Protein AF-A0A060T954-F1 (afdb_monomer_lite)

Foldseek 3Di:
DPPLLVVQVCQEAPDDLDLPLKFKWFFADAPDPQKTWTAGDPVCVVSDPDRIFIEHEDPSCVPVDDDDHRFMFIWDADPDPPDSHGTYT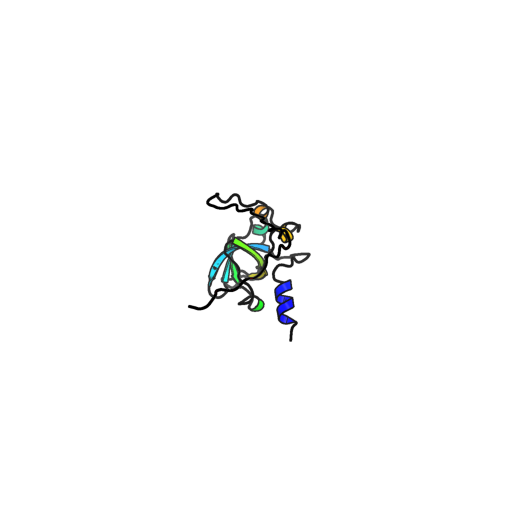RGGHPDPVVVVVHPRDDPVSVDDDPPDDDDDDDPDDDPDDDDDDDDDDDDDDDDDDD

Secondary structure (DSSP, 8-state):
--HHHHHHHHTBT---S--TT-EEEEEEEEEETTEEEEEPPGGGTTT-SSSEEEEEPPTTTTTT--PPTT-EEEEEEPSS--SS--EEEEEEES-HHHHHTSTTS-GGGGS---S---S---------------------------

Radius of gyration: 26.01 Å; chains: 1; bounding box: 87×40×59 Å

Sequence (146 aa):
MVRKAQRVLDEVGTPPDDLGDQIIGSIVKARGNSLYEVSVPESHQSKAPEPVLLVSMPPKFRNTVFVKRGGFVVVQLYDNIDSKVHGEISYIVTDKREWQRYPYWPAEYRKEDKIDLGLSDNEDESEEEYEDEGQEEEEEQPYRAN

pLDDT: mean 75.27, std 17.21, range [37.75, 93.81]

InterPro domains:
  IPR001253 Translation initiation factor 1A (eIF-1A) [SM00652] (15-106)
  IPR006196 RNA-binding domain, S1, IF1 type [PF01176] (22-92)
  IPR012340 Nucleic acid-binding, OB-fold [G3DSA:2.40.50.140] (13-93)
  IPR012340 Nucleic acid-binding, OB-fold [SSF50249] (21-140)
  IPR039294 Probable RNA-binding protein EIF1AD [PTHR21641] (21-140)

Organism: Blastobotrys adeninivorans (NCBI:txid409370)

Structure (mmCIF, N/CA/C/O backbone):
data_AF-A0A060T954-F1
#
_entry.id   AF-A0A060T954-F1
#
loop_
_atom_site.group_PDB
_atom_site.id
_atom_site.type_symbol
_atom_site.label_atom_id
_atom_site.label_alt_id
_atom_site.label_comp_id
_atom_site.label_asym_id
_atom_site.label_entity_id
_atom_site.label_seq_id
_atom_site.pdbx_PDB_ins_code
_atom_site.Cartn_x
_atom_site.Cartn_y
_atom_site.Cartn_z
_atom_site.occupancy
_atom_site.B_iso_or_equiv
_atom_site.auth_seq_id
_atom_site.auth_comp_id
_atom_site.auth_asym_id
_atom_site.auth_atom_id
_atom_site.pdbx_PDB_model_num
ATOM 1 N N . MET A 1 1 ? -8.436 -17.061 -22.075 1.00 52.47 1 MET A N 1
ATOM 2 C CA . MET A 1 1 ? -7.417 -16.043 -21.725 1.00 52.47 1 MET A CA 1
ATOM 3 C C . MET A 1 1 ? -7.867 -15.154 -20.546 1.00 52.47 1 MET A C 1
ATOM 5 O O . MET A 1 1 ? -7.491 -13.997 -20.484 1.00 52.47 1 MET A O 1
ATOM 9 N N . VAL A 1 2 ? -8.630 -15.690 -19.575 1.00 53.72 2 VAL A N 1
ATOM 10 C CA . VAL A 1 2 ? -9.381 -14.891 -18.570 1.00 53.72 2 VAL A CA 1
ATOM 11 C C . VAL A 1 2 ? -8.720 -14.864 -17.176 1.00 53.72 2 VAL A C 1
ATOM 13 O O . VAL A 1 2 ? -9.181 -14.194 -16.266 1.00 53.72 2 VAL A O 1
ATOM 16 N N . ARG A 1 3 ? -7.600 -15.576 -16.985 1.00 57.59 3 ARG A N 1
ATOM 17 C CA . ARG A 1 3 ? -7.004 -15.805 -15.652 1.00 57.59 3 ARG A CA 1
ATOM 18 C C . ARG A 1 3 ? -6.178 -14.642 -15.091 1.00 57.59 3 ARG A C 1
ATOM 20 O O . ARG A 1 3 ? -5.866 -14.654 -13.908 1.00 57.59 3 ARG A O 1
ATOM 27 N N . LYS A 1 4 ? -5.783 -13.667 -15.919 1.00 55.19 4 LYS A N 1
ATOM 28 C CA . LYS A 1 4 ? -4.937 -12.549 -15.464 1.00 55.19 4 LYS A CA 1
ATOM 29 C C . LYS A 1 4 ? -5.734 -11.456 -14.751 1.00 55.19 4 LYS A C 1
ATOM 31 O O . LYS A 1 4 ? -5.248 -10.947 -13.755 1.00 55.19 4 LYS A O 1
ATOM 36 N N . ALA A 1 5 ? -6.939 -11.137 -15.226 1.00 59.88 5 ALA A N 1
ATOM 37 C CA . ALA A 1 5 ? -7.772 -10.100 -14.615 1.00 59.88 5 ALA A CA 1
ATOM 38 C C . ALA A 1 5 ? -8.284 -10.517 -13.226 1.00 59.88 5 ALA A C 1
ATOM 40 O O . ALA A 1 5 ? -8.214 -9.720 -12.300 1.00 59.88 5 ALA A O 1
ATOM 41 N N . GLN A 1 6 ? -8.700 -11.781 -13.064 1.00 61.00 6 GLN A N 1
ATOM 42 C CA . GLN A 1 6 ? -9.200 -12.301 -11.784 1.00 61.00 6 GLN A CA 1
ATOM 43 C C . GLN A 1 6 ? -8.169 -12.154 -10.656 1.00 61.00 6 GLN A C 1
ATOM 45 O O . GLN A 1 6 ? -8.489 -11.617 -9.609 1.00 61.00 6 GLN A O 1
ATOM 50 N N . ARG A 1 7 ? -6.903 -12.521 -10.908 1.00 61.66 7 ARG A N 1
ATOM 51 C CA . ARG A 1 7 ? -5.834 -12.397 -9.904 1.00 61.66 7 ARG A CA 1
ATOM 52 C C . ARG A 1 7 ? -5.573 -10.960 -9.469 1.00 61.66 7 ARG A C 1
ATOM 54 O O . ARG A 1 7 ? -5.222 -10.736 -8.322 1.00 61.66 7 ARG A O 1
ATOM 61 N N . VAL A 1 8 ? -5.716 -9.998 -10.382 1.00 64.81 8 VAL A N 1
ATOM 62 C CA . VAL A 1 8 ? -5.540 -8.587 -10.024 1.00 64.81 8 VAL A CA 1
ATOM 63 C C . VAL A 1 8 ? -6.692 -8.120 -9.140 1.00 64.81 8 VAL A C 1
ATOM 65 O O . VAL A 1 8 ? -6.447 -7.347 -8.231 1.00 64.81 8 VAL A O 1
ATOM 68 N N . LEU A 1 9 ? -7.918 -8.607 -9.357 1.00 62.59 9 LEU A N 1
ATOM 69 C CA . LEU A 1 9 ? -9.055 -8.313 -8.479 1.00 62.59 9 LEU A CA 1
ATOM 70 C C . LEU A 1 9 ? -8.876 -8.929 -7.087 1.00 62.59 9 LEU A C 1
ATOM 72 O O . LEU A 1 9 ? -9.170 -8.269 -6.102 1.00 62.59 9 LEU A O 1
ATOM 76 N N . ASP A 1 10 ? -8.333 -10.142 -6.987 1.00 62.50 10 ASP A N 1
ATOM 77 C CA . ASP A 1 10 ? -8.066 -10.760 -5.681 1.00 62.50 10 ASP A CA 1
ATOM 78 C C . ASP A 1 10 ? -7.036 -9.936 -4.879 1.00 62.50 10 ASP A C 1
ATOM 80 O O . ASP A 1 10 ? -7.189 -9.721 -3.683 1.00 62.50 10 ASP A O 1
ATOM 84 N N . GLU A 1 11 ? -6.024 -9.381 -5.550 1.00 67.19 11 GLU A N 1
ATOM 85 C CA . GLU A 1 11 ? -5.018 -8.505 -4.930 1.00 67.19 11 GLU A CA 1
ATOM 86 C C . GLU A 1 11 ? -5.511 -7.052 -4.710 1.00 67.19 11 GLU A C 1
ATOM 88 O O . GLU A 1 11 ? -4.837 -6.231 -4.077 1.00 67.19 11 GLU A O 1
ATOM 93 N N . VAL A 1 12 ? -6.693 -6.717 -5.235 1.00 70.75 12 VAL A N 1
ATOM 94 C CA . VAL A 1 12 ? -7.332 -5.399 -5.152 1.00 70.75 12 VAL A CA 1
ATOM 95 C C . VAL A 1 12 ? -8.622 -5.548 -4.358 1.00 70.75 12 VAL A C 1
ATOM 97 O O . VAL A 1 12 ? -9.695 -5.795 -4.897 1.00 70.75 12 VAL A O 1
ATOM 100 N N . GLY A 1 13 ? -8.522 -5.349 -3.051 1.00 69.88 13 GLY A N 1
ATOM 101 C CA . GLY A 1 13 ? -9.688 -5.266 -2.182 1.00 69.88 13 GLY A CA 1
ATOM 102 C C . GLY A 1 13 ? -9.988 -6.499 -1.356 1.00 69.88 13 GLY A C 1
ATOM 103 O O . GLY A 1 13 ? -10.625 -6.330 -0.321 1.00 69.88 13 GLY A O 1
ATOM 104 N N . THR A 1 14 ? -9.483 -7.682 -1.717 1.00 78.44 14 THR A N 1
ATOM 105 C CA . THR A 1 14 ? -9.640 -8.866 -0.860 1.00 78.44 14 THR A CA 1
ATOM 106 C C . THR A 1 14 ? -8.520 -8.888 0.184 1.00 78.44 14 THR A C 1
ATOM 108 O O . THR A 1 14 ? -7.351 -9.035 -0.185 1.00 78.44 14 THR A O 1
ATOM 111 N N . PRO A 1 15 ? -8.829 -8.693 1.478 1.00 79.62 15 PRO A N 1
ATOM 112 C CA . PRO A 1 15 ? -7.834 -8.807 2.536 1.00 79.62 15 PRO A CA 1
ATOM 113 C C . PRO A 1 15 ? -7.305 -10.248 2.632 1.00 79.62 15 PRO A C 1
ATOM 115 O O . PRO A 1 15 ? -8.109 -11.180 2.693 1.00 79.62 15 PRO A O 1
ATOM 118 N N . PRO A 1 16 ? -5.978 -10.460 2.648 1.00 82.38 16 PRO A N 1
ATOM 119 C CA . PRO A 1 16 ? -5.410 -11.774 2.933 1.00 82.38 16 PRO A CA 1
ATOM 120 C C . PRO A 1 16 ? -5.585 -12.127 4.418 1.00 82.38 16 PRO A C 1
ATOM 122 O O . PRO A 1 16 ? -5.633 -11.243 5.268 1.00 82.38 16 PRO A O 1
ATOM 125 N N . ASP A 1 17 ? -5.626 -13.418 4.754 1.00 79.81 17 ASP A N 1
ATOM 126 C CA . ASP A 1 17 ? -5.763 -13.863 6.151 1.00 79.81 17 ASP A CA 1
ATOM 127 C C . ASP A 1 17 ? -4.600 -13.405 7.050 1.00 79.81 17 ASP A C 1
ATOM 129 O O . ASP A 1 17 ? -4.802 -13.126 8.233 1.00 79.81 17 ASP A O 1
ATOM 133 N N . ASP A 1 18 ? -3.390 -13.296 6.489 1.00 81.94 18 ASP A N 1
ATOM 134 C CA . ASP A 1 18 ? -2.189 -12.844 7.191 1.00 81.94 18 ASP A CA 1
ATOM 135 C C . ASP A 1 18 ? -1.319 -11.938 6.304 1.00 81.94 18 ASP A C 1
ATOM 137 O O . ASP A 1 18 ? -1.206 -12.141 5.091 1.00 81.94 18 ASP A O 1
ATOM 141 N N . LEU A 1 19 ? -0.704 -10.921 6.916 1.00 82.00 19 LEU A N 1
ATOM 142 C CA . LEU A 1 19 ? 0.158 -9.955 6.227 1.00 82.00 19 LEU A CA 1
ATOM 143 C C . LEU A 1 19 ? 1.653 -10.312 6.303 1.00 82.00 19 LEU A C 1
ATOM 145 O O . LEU A 1 19 ? 2.431 -9.778 5.509 1.00 82.00 19 LEU A O 1
ATOM 149 N N . GLY A 1 20 ? 2.071 -11.182 7.224 1.00 85.31 20 GLY A N 1
ATOM 150 C CA . GLY A 1 20 ? 3.476 -11.486 7.491 1.00 85.31 20 GLY A CA 1
ATOM 151 C C . GLY A 1 20 ? 4.315 -10.235 7.790 1.00 85.31 20 GLY A C 1
ATOM 152 O O . GLY A 1 20 ? 4.026 -9.455 8.706 1.00 85.31 20 GLY A O 1
ATOM 153 N N . ASP A 1 21 ? 5.359 -10.026 6.987 1.00 85.19 21 ASP A N 1
ATOM 154 C CA . ASP A 1 21 ? 6.298 -8.901 7.116 1.00 85.19 21 ASP A CA 1
ATOM 155 C C . ASP A 1 21 ? 5.845 -7.622 6.398 1.00 85.19 21 ASP A C 1
ATOM 157 O O . ASP A 1 21 ? 6.508 -6.586 6.477 1.00 85.19 21 ASP A O 1
ATOM 161 N N . GLN A 1 22 ? 4.693 -7.661 5.731 1.00 91.12 22 GLN A N 1
ATOM 162 C CA . GLN A 1 22 ? 4.127 -6.498 5.060 1.00 91.12 22 GLN A CA 1
ATOM 163 C C . GLN A 1 22 ? 3.574 -5.487 6.070 1.00 91.12 22 GLN A C 1
ATOM 165 O O . GLN A 1 22 ? 3.259 -5.805 7.222 1.00 91.12 22 GLN A O 1
ATOM 170 N N . ILE A 1 23 ? 3.420 -4.248 5.610 1.00 91.62 23 ILE A N 1
ATOM 171 C CA . ILE A 1 23 ? 2.869 -3.149 6.402 1.00 91.62 23 ILE A CA 1
ATOM 172 C C . ILE A 1 23 ? 1.706 -2.479 5.679 1.00 91.62 23 ILE A C 1
ATOM 174 O O . ILE A 1 23 ? 1.679 -2.395 4.452 1.00 91.62 23 ILE A O 1
ATOM 178 N N . ILE A 1 24 ? 0.754 -1.961 6.451 1.00 91.81 24 ILE A N 1
ATOM 179 C CA . ILE A 1 24 ? -0.332 -1.127 5.928 1.00 91.81 24 ILE A CA 1
ATOM 180 C C . ILE A 1 24 ? 0.087 0.329 6.055 1.00 91.81 24 ILE A C 1
ATOM 182 O O . ILE A 1 24 ? 0.469 0.764 7.141 1.00 91.81 24 ILE A O 1
ATOM 186 N N . GLY A 1 25 ? -0.034 1.082 4.967 1.00 92.50 25 GLY A N 1
ATOM 187 C CA . GLY A 1 25 ? 0.218 2.515 4.950 1.00 92.50 25 GLY A CA 1
ATOM 188 C C . GLY A 1 25 ? -0.832 3.287 4.159 1.00 92.50 25 GLY A C 1
ATOM 189 O O . GLY A 1 25 ? -1.649 2.716 3.434 1.00 92.50 25 GLY A O 1
ATOM 190 N N . SER A 1 26 ? -0.806 4.609 4.305 1.00 92.62 26 SER A N 1
ATOM 191 C CA . SER A 1 26 ? -1.715 5.533 3.619 1.00 92.62 26 SER A CA 1
ATOM 192 C C . SER A 1 26 ? -0.989 6.338 2.545 1.00 92.62 26 SER A C 1
ATOM 194 O O . SER A 1 26 ? 0.131 6.801 2.745 1.00 92.62 26 SER A O 1
ATOM 196 N N . ILE A 1 27 ? -1.605 6.530 1.382 1.00 92.50 27 ILE A N 1
ATOM 197 C CA . ILE A 1 27 ? -0.984 7.269 0.281 1.00 92.50 27 ILE A CA 1
ATOM 198 C C . ILE A 1 27 ? -1.053 8.766 0.550 1.00 92.50 27 ILE A C 1
ATOM 200 O O . ILE A 1 27 ? -2.123 9.374 0.563 1.00 92.50 27 ILE A O 1
ATOM 204 N N . VAL A 1 28 ? 0.116 9.387 0.661 1.00 92.81 28 VAL A N 1
ATOM 205 C CA . VAL A 1 28 ? 0.265 10.833 0.841 1.00 92.81 28 VAL A CA 1
ATOM 206 C C . VAL A 1 28 ? 0.184 11.547 -0.504 1.00 92.81 28 VAL A C 1
ATOM 208 O O . VAL A 1 28 ? -0.528 12.551 -0.648 1.00 92.81 28 VAL A O 1
ATOM 211 N N . LYS A 1 29 ? 0.935 11.045 -1.495 1.00 91.62 29 LYS A N 1
ATOM 212 C CA . LYS A 1 29 ? 1.078 11.670 -2.815 1.00 91.62 29 LYS A CA 1
ATOM 213 C C . LYS A 1 29 ? 1.657 10.699 -3.849 1.00 91.62 29 LYS A C 1
ATOM 215 O O . LYS A 1 29 ? 2.479 9.851 -3.526 1.00 91.62 29 LYS A O 1
ATOM 220 N N . ALA A 1 30 ? 1.292 10.868 -5.119 1.00 91.00 30 ALA A N 1
ATOM 221 C CA . ALA A 1 30 ? 1.980 10.225 -6.239 1.00 91.00 30 ALA A CA 1
ATOM 222 C C . ALA A 1 30 ? 3.184 11.073 -6.700 1.00 91.00 30 ALA A C 1
ATOM 224 O O . ALA A 1 30 ? 3.050 12.277 -6.935 1.00 91.00 30 ALA A O 1
ATOM 225 N N . ARG A 1 31 ? 4.361 10.455 -6.856 1.00 89.31 31 ARG A N 1
ATOM 226 C CA . ARG A 1 31 ? 5.602 11.112 -7.321 1.00 89.31 31 ARG A CA 1
ATOM 227 C C . ARG A 1 31 ? 5.828 11.005 -8.833 1.00 89.31 31 ARG A C 1
ATOM 229 O O . ARG A 1 31 ? 6.756 11.622 -9.347 1.00 89.31 31 ARG A O 1
ATOM 236 N N . GLY A 1 32 ? 4.968 10.274 -9.542 1.00 85.06 32 GLY A N 1
ATOM 237 C CA . GLY A 1 32 ? 5.124 9.977 -10.968 1.00 85.06 32 GLY A CA 1
ATOM 238 C C . GLY A 1 32 ? 5.937 8.702 -11.205 1.00 85.06 32 GLY A C 1
ATOM 239 O O . GLY A 1 32 ? 6.469 8.115 -10.268 1.00 85.06 32 GLY A O 1
ATOM 240 N N . ASN A 1 33 ? 5.985 8.226 -12.453 1.00 87.06 33 ASN A N 1
ATOM 241 C CA . ASN A 1 33 ? 6.644 6.964 -12.827 1.00 87.06 33 ASN A CA 1
ATOM 242 C C . ASN A 1 33 ? 6.194 5.741 -11.991 1.00 87.06 33 ASN A C 1
ATOM 244 O O . ASN A 1 33 ? 6.994 4.879 -11.637 1.00 87.06 33 ASN A O 1
ATOM 248 N N . SER A 1 34 ? 4.900 5.663 -11.655 1.00 87.88 34 SER A N 1
ATOM 249 C CA . SER A 1 34 ? 4.341 4.606 -10.790 1.00 87.88 34 SER A CA 1
ATOM 250 C C . SER A 1 34 ? 4.971 4.544 -9.386 1.00 87.88 34 SER A C 1
ATOM 252 O O . SER A 1 34 ? 4.996 3.478 -8.774 1.00 87.88 34 SER A O 1
ATOM 254 N N . LEU A 1 35 ? 5.501 5.666 -8.886 1.00 91.38 35 LEU A N 1
ATOM 255 C CA . LEU A 1 35 ? 6.010 5.808 -7.523 1.00 91.38 35 LEU A CA 1
ATOM 256 C C . LEU A 1 35 ? 5.022 6.584 -6.654 1.00 91.38 35 LEU A C 1
ATOM 258 O O . LEU A 1 35 ? 4.471 7.611 -7.071 1.00 91.38 35 LEU A O 1
ATOM 262 N N . TYR A 1 36 ? 4.852 6.112 -5.426 1.00 92.69 36 TYR A N 1
ATOM 263 C CA . TYR A 1 36 ? 3.922 6.662 -4.450 1.00 92.69 36 TYR A CA 1
ATOM 264 C C . TYR A 1 36 ? 4.630 6.887 -3.121 1.00 92.69 36 TYR A C 1
ATOM 266 O O . TYR A 1 36 ? 5.460 6.085 -2.706 1.00 92.69 36 TYR A O 1
ATOM 274 N N . GLU A 1 37 ? 4.300 7.991 -2.466 1.00 93.81 37 GLU A N 1
ATOM 275 C CA . GLU A 1 37 ? 4.672 8.244 -1.081 1.00 93.81 37 GLU A CA 1
ATOM 276 C C . GLU A 1 37 ? 3.590 7.690 -0.175 1.00 93.81 37 GLU A C 1
ATOM 278 O O . GLU A 1 37 ? 2.421 8.074 -0.284 1.00 93.81 37 GLU A O 1
ATOM 283 N N . VAL A 1 38 ? 3.998 6.795 0.713 1.00 93.81 38 VAL A N 1
ATOM 284 C CA . VAL A 1 38 ? 3.127 6.110 1.654 1.00 93.81 38 VAL A CA 1
ATOM 285 C C . VAL A 1 38 ? 3.570 6.461 3.064 1.00 93.81 38 VAL A C 1
ATOM 287 O O . VAL A 1 38 ? 4.724 6.255 3.422 1.00 93.81 38 VAL A O 1
ATOM 290 N N . SER A 1 39 ? 2.660 7.008 3.861 1.00 92.62 39 SER A N 1
ATOM 291 C CA . SER A 1 39 ? 2.877 7.237 5.282 1.00 92.62 39 SER A CA 1
ATOM 292 C C . SER A 1 39 ? 2.629 5.945 6.045 1.00 92.62 39 SER A C 1
ATOM 294 O O . SER A 1 39 ? 1.598 5.290 5.862 1.00 92.62 39 SER A O 1
ATOM 296 N N . VAL A 1 40 ? 3.595 5.598 6.885 1.00 92.31 40 VAL A N 1
ATOM 297 C CA . VAL A 1 40 ? 3.569 4.439 7.771 1.00 92.31 40 VAL A CA 1
ATOM 298 C C . VAL A 1 40 ? 2.951 4.868 9.106 1.00 92.31 40 VAL A C 1
ATOM 300 O O . VAL A 1 40 ? 3.304 5.936 9.607 1.00 92.31 40 VAL A O 1
ATOM 303 N N . PRO A 1 41 ? 2.026 4.081 9.680 1.00 89.56 41 PRO A N 1
ATOM 304 C CA . PRO A 1 41 ? 1.482 4.353 11.008 1.00 89.56 41 PRO A CA 1
ATOM 305 C C . PRO A 1 41 ? 2.541 4.080 12.087 1.00 89.56 41 PRO A C 1
ATOM 307 O O . PRO A 1 41 ? 3.392 3.206 11.900 1.00 89.56 41 PRO A O 1
ATOM 310 N N . GLU A 1 42 ? 2.459 4.747 13.240 1.00 85.25 42 GLU A N 1
ATOM 311 C CA . GLU A 1 42 ? 3.370 4.530 14.381 1.00 85.25 42 GLU A CA 1
ATOM 312 C C . GLU A 1 42 ? 3.444 3.047 14.774 1.00 85.25 42 GLU A C 1
ATOM 314 O O . GLU A 1 42 ? 4.518 2.513 15.050 1.00 85.25 42 GLU A O 1
ATOM 319 N N . SER A 1 43 ? 2.310 2.346 14.696 1.00 80.81 43 SER A N 1
ATOM 320 C CA . SER A 1 43 ? 2.190 0.907 14.968 1.00 80.81 43 SER A CA 1
ATOM 321 C C . SER A 1 43 ? 3.133 0.038 14.117 1.00 80.81 43 SER A C 1
ATOM 323 O O . SER A 1 43 ? 3.568 -1.022 14.562 1.00 80.81 43 SER A O 1
ATOM 325 N N . HIS A 1 44 ? 3.454 0.476 12.896 1.00 82.00 44 HIS A N 1
ATOM 326 C CA . HIS A 1 44 ? 4.348 -0.219 11.964 1.00 82.00 44 HIS A CA 1
ATOM 327 C C . HIS A 1 44 ? 5.699 0.482 11.795 1.00 82.00 44 HIS A C 1
ATOM 329 O O . HIS A 1 44 ? 6.532 0.040 11.003 1.00 82.00 44 HIS A O 1
ATOM 335 N N . GLN A 1 45 ? 5.952 1.549 12.550 1.00 79.88 45 GLN A N 1
ATOM 336 C CA . GLN A 1 45 ? 7.153 2.357 12.397 1.00 79.88 45 GLN A CA 1
ATOM 337 C C . GLN A 1 45 ? 8.426 1.627 12.832 1.00 79.88 45 GLN A C 1
ATOM 339 O O . GLN A 1 45 ? 9.501 1.935 12.340 1.00 79.88 45 GLN A O 1
ATOM 344 N N . SER A 1 46 ? 8.314 0.596 13.672 1.00 81.06 46 SER A N 1
ATOM 345 C CA . SER A 1 46 ? 9.431 -0.300 13.995 1.00 81.06 46 SER A CA 1
ATOM 346 C C . SER A 1 46 ? 9.918 -1.132 12.802 1.00 81.06 46 SER A C 1
ATOM 348 O O . SER A 1 46 ? 11.068 -1.565 12.802 1.00 81.06 46 SER A O 1
ATOM 350 N N . LYS A 1 47 ? 9.064 -1.359 11.794 1.00 80.62 47 LYS A N 1
ATOM 351 C CA . LYS A 1 47 ? 9.395 -2.109 10.571 1.00 80.62 47 LYS A CA 1
ATOM 352 C C . LYS A 1 47 ? 9.875 -1.205 9.432 1.00 80.62 47 LYS A C 1
ATOM 354 O O . LYS A 1 47 ? 10.461 -1.699 8.476 1.00 80.62 47 LYS A O 1
ATOM 359 N N . ALA A 1 48 ? 9.609 0.099 9.508 1.00 82.94 48 ALA A N 1
ATOM 360 C CA . ALA A 1 48 ? 9.919 1.055 8.454 1.00 82.94 48 ALA A CA 1
ATOM 361 C C . ALA A 1 48 ? 11.139 1.922 8.807 1.00 82.94 48 ALA A C 1
ATOM 363 O O . ALA A 1 48 ? 11.274 2.356 9.948 1.00 82.94 48 ALA A O 1
ATOM 364 N N . PRO A 1 49 ? 12.004 2.245 7.831 1.00 83.56 49 PRO A N 1
ATOM 365 C CA . PRO A 1 49 ? 13.152 3.123 8.067 1.00 83.56 49 PRO A CA 1
ATOM 366 C C . PRO A 1 49 ? 12.747 4.592 8.273 1.00 83.56 49 PRO A C 1
ATOM 368 O O . PRO A 1 49 ? 13.432 5.329 8.977 1.00 83.56 49 PRO A O 1
ATOM 371 N N . GLU A 1 50 ? 11.637 5.023 7.667 1.00 85.50 50 GLU A N 1
ATOM 372 C CA . GLU A 1 50 ? 11.156 6.406 7.671 1.00 85.50 50 GLU A CA 1
ATOM 373 C C . GLU A 1 50 ? 9.626 6.452 7.858 1.00 8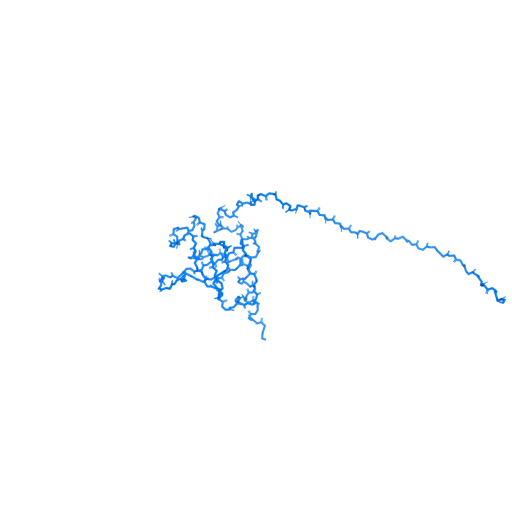5.50 50 GLU A C 1
ATOM 375 O O . GLU A 1 50 ? 8.930 5.503 7.485 1.00 85.50 50 GLU A O 1
ATOM 380 N N . PRO A 1 51 ? 9.066 7.557 8.393 1.00 87.75 51 PRO A N 1
ATOM 381 C CA . PRO A 1 51 ? 7.614 7.727 8.537 1.00 87.75 51 PRO A CA 1
ATOM 382 C C . PRO A 1 51 ? 6.878 7.816 7.194 1.00 87.75 51 PRO A C 1
ATOM 384 O O . PRO A 1 51 ? 5.680 7.542 7.120 1.00 87.75 51 PRO A O 1
ATOM 387 N N . VAL A 1 52 ? 7.572 8.233 6.133 1.00 91.75 52 VAL A N 1
ATOM 388 C CA . VAL A 1 52 ? 7.045 8.295 4.769 1.00 91.75 52 VAL A CA 1
ATOM 389 C C . VAL A 1 52 ? 8.006 7.553 3.864 1.00 91.75 52 VAL A C 1
ATOM 391 O O . VAL A 1 52 ? 9.173 7.910 3.773 1.00 91.75 52 VAL A O 1
ATOM 394 N N . LEU A 1 53 ? 7.501 6.543 3.169 1.00 92.69 53 LEU A N 1
ATOM 395 C CA . LEU A 1 53 ? 8.279 5.685 2.295 1.00 92.69 53 LEU A CA 1
ATOM 396 C C . LEU A 1 53 ? 7.910 5.929 0.842 1.00 92.69 53 LEU A C 1
ATOM 398 O O . LEU A 1 53 ? 6.737 6.045 0.484 1.00 92.69 53 LEU A O 1
ATOM 402 N N . LEU A 1 54 ? 8.924 5.947 -0.015 1.00 93.38 54 LEU A N 1
ATOM 403 C CA . LEU A 1 54 ? 8.728 5.902 -1.458 1.00 93.38 54 LEU A CA 1
ATOM 404 C C . LEU A 1 54 ? 8.617 4.447 -1.917 1.00 93.38 54 LEU A C 1
ATOM 406 O O . LEU A 1 54 ? 9.575 3.688 -1.784 1.00 93.38 54 LEU A O 1
ATOM 410 N N . VAL A 1 55 ? 7.476 4.074 -2.486 1.00 93.81 55 VAL A N 1
ATOM 411 C CA . VAL A 1 55 ? 7.189 2.702 -2.927 1.00 93.81 55 VAL A CA 1
ATOM 412 C C . VAL A 1 55 ? 6.853 2.669 -4.410 1.00 93.81 55 VAL A C 1
ATOM 414 O O . VAL A 1 55 ? 6.309 3.631 -4.962 1.00 93.81 55 VAL A O 1
ATOM 417 N N . SER A 1 56 ? 7.181 1.562 -5.073 1.00 93.06 56 SER A N 1
ATOM 418 C CA . SER A 1 56 ? 6.807 1.342 -6.470 1.00 93.06 56 SER A CA 1
ATOM 419 C C . SER A 1 56 ? 5.507 0.561 -6.583 1.00 93.06 56 SER A C 1
ATOM 421 O O . SER A 1 56 ? 5.247 -0.366 -5.823 1.00 93.06 56 SER A O 1
ATOM 423 N N . MET A 1 57 ? 4.693 0.918 -7.568 1.00 90.62 57 MET A N 1
ATOM 424 C CA . MET A 1 57 ? 3.503 0.167 -7.936 1.00 90.62 57 MET A CA 1
ATOM 425 C C . MET A 1 57 ? 3.863 -0.894 -8.990 1.00 90.62 57 MET A C 1
ATOM 427 O O . MET A 1 57 ? 4.339 -0.538 -10.086 1.00 90.62 57 MET A O 1
ATOM 431 N N . PRO A 1 58 ? 3.626 -2.187 -8.703 1.00 88.50 58 PRO A N 1
ATOM 432 C CA . PRO A 1 58 ? 3.864 -3.263 -9.652 1.00 88.50 58 PRO A CA 1
ATOM 433 C C . PRO A 1 58 ? 3.121 -3.082 -10.982 1.00 88.50 58 PRO A C 1
ATOM 435 O O . PRO A 1 58 ? 1.992 -2.583 -10.999 1.00 88.50 58 PRO A O 1
ATOM 438 N N . PRO A 1 59 ? 3.695 -3.542 -12.111 1.00 84.75 59 PRO A N 1
ATOM 439 C CA . PRO A 1 59 ? 3.085 -3.405 -13.435 1.00 84.75 59 PRO A CA 1
ATOM 440 C C . PRO A 1 59 ? 1.669 -3.972 -13.560 1.00 84.75 59 PRO A C 1
ATOM 442 O O . PRO A 1 59 ? 0.884 -3.443 -14.336 1.00 84.75 59 PRO A O 1
ATOM 445 N N . LYS A 1 60 ? 1.328 -5.007 -12.782 1.00 81.75 60 LYS A N 1
ATOM 446 C CA . LYS A 1 60 ? -0.004 -5.639 -12.761 1.00 81.75 60 LYS A CA 1
ATOM 447 C C . LYS A 1 60 ? -1.131 -4.685 -12.341 1.00 81.75 60 LYS A C 1
ATOM 449 O O . LYS A 1 60 ? -2.260 -4.821 -12.809 1.00 81.75 60 LYS A O 1
ATOM 454 N N . PHE A 1 61 ? -0.808 -3.694 -11.513 1.00 82.94 61 PHE A N 1
ATOM 455 C CA . PHE A 1 61 ? -1.757 -2.680 -11.065 1.00 82.94 61 PHE A CA 1
ATOM 456 C C . PHE A 1 61 ? -1.757 -1.437 -11.961 1.00 82.94 61 PHE A C 1
ATOM 458 O O . PHE A 1 61 ? -2.732 -0.683 -11.975 1.00 82.94 61 PHE A O 1
ATOM 465 N N . ARG A 1 62 ? -0.691 -1.215 -12.742 1.00 81.94 62 ARG A N 1
ATOM 466 C CA . ARG A 1 62 ? -0.602 -0.065 -13.651 1.00 81.94 62 ARG A CA 1
ATOM 467 C C . ARG A 1 62 ? -1.727 -0.170 -14.684 1.00 81.94 62 ARG A C 1
ATOM 469 O O . ARG A 1 62 ? -1.824 -1.167 -15.388 1.00 81.94 62 ARG A O 1
ATOM 476 N N . ASN A 1 63 ? -2.562 0.865 -14.769 1.00 77.44 63 ASN A N 1
ATOM 477 C CA . ASN A 1 63 ? -3.745 0.969 -15.642 1.00 77.44 63 ASN A CA 1
ATOM 478 C C . ASN A 1 63 ? -4.966 0.117 -15.251 1.00 77.44 63 ASN A C 1
ATOM 480 O O . ASN A 1 63 ? -6.006 0.263 -15.886 1.00 77.44 63 ASN A O 1
ATOM 484 N N . THR A 1 64 ? -4.875 -0.733 -14.224 1.00 74.25 64 THR A N 1
ATOM 485 C CA . THR A 1 64 ? -6.011 -1.562 -13.773 1.00 74.25 64 THR A CA 1
ATOM 486 C C . THR 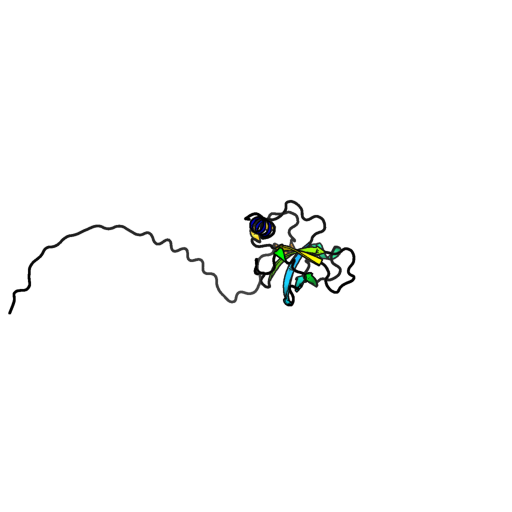A 1 64 ? -6.774 -0.912 -12.622 1.00 74.25 64 THR A C 1
ATOM 488 O O . THR A 1 64 ? -7.971 -1.121 -12.463 1.00 74.25 64 THR A O 1
ATOM 491 N N . VAL A 1 65 ? -6.080 -0.117 -11.809 1.00 78.31 65 VAL A N 1
ATOM 492 C CA . VAL A 1 65 ? -6.596 0.417 -10.549 1.00 78.31 65 VAL A CA 1
ATOM 493 C C . VAL A 1 65 ? -6.156 1.852 -10.350 1.00 78.31 65 VAL A C 1
ATOM 495 O O . VAL A 1 65 ? -5.014 2.221 -10.631 1.00 78.31 65 VAL A O 1
ATOM 498 N N . PHE A 1 66 ? -7.082 2.664 -9.853 1.00 74.81 66 PHE A N 1
ATOM 499 C CA . PHE A 1 66 ? -6.847 4.073 -9.590 1.00 74.81 66 PHE A CA 1
ATOM 500 C C . PHE A 1 66 ? -6.762 4.312 -8.088 1.00 74.81 66 PHE A C 1
ATOM 502 O O . PHE A 1 66 ? -7.764 4.212 -7.383 1.00 74.81 66 PHE A O 1
ATOM 509 N N . VAL A 1 67 ? -5.565 4.643 -7.600 1.00 81.31 67 VAL A N 1
ATOM 510 C CA . VAL A 1 67 ? -5.353 4.913 -6.177 1.00 81.31 67 VAL A CA 1
ATOM 511 C C . VAL A 1 67 ? -5.334 6.414 -5.920 1.00 81.31 67 VAL A C 1
ATOM 513 O O . VAL A 1 67 ? -4.548 7.153 -6.516 1.00 81.31 67 VAL A O 1
ATOM 516 N N . LYS A 1 68 ? -6.228 6.870 -5.041 1.00 82.62 68 LYS A N 1
ATOM 517 C CA . LYS A 1 68 ? -6.367 8.278 -4.652 1.00 82.62 68 LYS A CA 1
ATOM 518 C C . LYS A 1 68 ? -5.470 8.601 -3.452 1.00 82.62 68 LYS A C 1
ATOM 520 O O . LYS A 1 68 ? -5.120 7.726 -2.662 1.00 82.62 68 LYS A O 1
ATOM 525 N N . ARG A 1 69 ? -5.125 9.882 -3.296 1.00 87.00 69 ARG A N 1
ATOM 526 C CA . ARG A 1 69 ? -4.517 10.405 -2.061 1.00 87.00 69 ARG A CA 1
ATOM 527 C C . ARG A 1 69 ? -5.454 10.128 -0.880 1.00 87.00 69 ARG A C 1
ATOM 529 O O . ARG A 1 69 ? -6.654 10.341 -1.005 1.00 87.00 69 ARG A O 1
ATOM 536 N N . GLY A 1 70 ? -4.897 9.670 0.236 1.00 85.19 70 GLY A N 1
ATOM 537 C CA . GLY A 1 70 ? -5.645 9.220 1.411 1.00 85.19 70 GLY A CA 1
ATOM 538 C C . GLY A 1 70 ? -6.135 7.770 1.331 1.00 85.19 70 GLY A C 1
ATOM 539 O O . GLY A 1 70 ? -6.665 7.268 2.314 1.00 85.19 70 GLY A O 1
ATOM 540 N N . GLY A 1 71 ? -5.946 7.081 0.199 1.00 88.56 71 GLY A N 1
ATOM 541 C CA . GLY A 1 71 ? -6.210 5.645 0.101 1.00 88.56 71 GLY A CA 1
ATOM 542 C C . GLY A 1 71 ? -5.211 4.820 0.915 1.00 88.56 71 GLY A C 1
ATOM 543 O O . GLY A 1 71 ? -4.107 5.285 1.205 1.00 88.56 71 GLY A O 1
ATOM 544 N N . PHE A 1 72 ? -5.582 3.586 1.248 1.00 91.19 72 PHE A N 1
ATOM 545 C CA . PHE A 1 72 ? -4.726 2.658 1.987 1.00 91.19 72 PHE A CA 1
ATOM 546 C C . PHE A 1 72 ? -4.159 1.583 1.060 1.00 91.19 72 PHE A C 1
ATOM 548 O O . PHE A 1 72 ? -4.806 1.139 0.110 1.00 91.19 72 PHE A O 1
ATOM 555 N N . VAL A 1 73 ? -2.927 1.171 1.330 1.00 92.00 73 VAL A N 1
ATOM 556 C CA . VAL A 1 73 ? -2.226 0.135 0.570 1.00 92.00 73 VAL A CA 1
ATOM 557 C C . VAL A 1 73 ? -1.406 -0.740 1.501 1.00 92.00 73 VAL A C 1
ATOM 559 O O . VAL A 1 73 ? -0.941 -0.291 2.550 1.00 92.00 73 VAL A O 1
ATOM 562 N N . VAL A 1 74 ? -1.209 -1.987 1.087 1.00 92.19 74 VAL A N 1
ATOM 563 C CA . VAL A 1 74 ? -0.260 -2.900 1.717 1.00 92.19 74 VAL A CA 1
ATOM 564 C C . VAL A 1 74 ? 1.042 -2.844 0.944 1.00 92.19 74 VAL A C 1
ATOM 566 O O . VAL A 1 74 ? 1.061 -2.997 -0.281 1.00 92.19 74 VAL A O 1
ATOM 569 N N . VAL A 1 75 ? 2.131 -2.637 1.666 1.00 92.62 75 VAL A N 1
ATOM 570 C CA . VAL A 1 75 ? 3.472 -2.505 1.114 1.00 92.62 75 VAL A CA 1
ATOM 571 C C . VAL A 1 75 ? 4.342 -3.633 1.647 1.00 92.62 75 VAL A C 1
ATOM 573 O O . VAL A 1 75 ? 4.389 -3.876 2.853 1.00 92.62 75 VAL A O 1
ATOM 576 N N . GLN A 1 76 ? 5.065 -4.278 0.737 1.00 91.94 76 GLN A N 1
ATOM 577 C CA . GLN A 1 76 ? 6.192 -5.141 1.057 1.00 91.94 76 GLN A CA 1
ATOM 578 C C . GLN A 1 76 ? 7.469 -4.299 1.003 1.00 91.94 76 GLN A C 1
ATOM 580 O O . GLN A 1 76 ? 7.783 -3.709 -0.033 1.00 91.94 76 GLN A O 1
ATOM 585 N N . LEU A 1 77 ? 8.193 -4.223 2.117 1.00 90.94 77 LEU A N 1
ATOM 586 C CA . LEU A 1 77 ? 9.492 -3.552 2.168 1.00 90.94 77 LEU A CA 1
ATOM 587 C C . LEU A 1 77 ? 10.588 -4.469 1.626 1.00 90.94 77 LEU A C 1
ATOM 589 O O . LEU A 1 77 ? 10.489 -5.692 1.737 1.00 90.94 77 LEU A O 1
ATOM 593 N N . TYR A 1 78 ? 11.619 -3.867 1.035 1.00 89.62 78 TYR A N 1
ATOM 594 C CA . TYR A 1 78 ? 12.819 -4.585 0.618 1.00 89.62 78 TYR A CA 1
ATOM 595 C C . TYR A 1 78 ? 13.798 -4.714 1.785 1.00 89.62 78 TYR A C 1
ATOM 597 O O . TYR A 1 78 ? 14.046 -3.739 2.492 1.00 89.62 78 TYR A O 1
ATOM 605 N N . ASP A 1 79 ? 14.419 -5.886 1.924 1.00 83.12 79 ASP A N 1
ATOM 606 C CA . ASP A 1 79 ? 15.426 -6.133 2.966 1.00 83.12 79 ASP A CA 1
ATOM 607 C C . ASP A 1 79 ? 16.695 -5.286 2.771 1.00 83.12 79 ASP A C 1
ATOM 609 O O . ASP A 1 79 ? 17.348 -4.899 3.737 1.00 83.12 79 ASP A O 1
ATOM 613 N N . ASN A 1 80 ? 17.040 -4.977 1.515 1.00 77.69 80 ASN A N 1
ATOM 614 C CA . ASN A 1 80 ? 18.194 -4.156 1.152 1.00 77.69 80 ASN A CA 1
ATOM 615 C C . ASN A 1 80 ? 17.732 -2.902 0.406 1.00 77.69 80 ASN A C 1
ATOM 617 O O . ASN A 1 80 ? 17.340 -2.953 -0.763 1.00 77.69 80 ASN A O 1
ATOM 621 N N . ILE A 1 81 ? 17.792 -1.756 1.084 1.00 76.25 81 ILE A N 1
ATOM 622 C CA . ILE A 1 81 ? 17.450 -0.450 0.512 1.00 76.25 81 ILE A CA 1
ATOM 623 C C . ILE A 1 81 ? 18.686 0.100 -0.217 1.00 76.25 81 ILE A C 1
ATOM 625 O O . ILE A 1 81 ? 19.326 1.049 0.222 1.00 76.25 81 ILE A O 1
ATOM 629 N N . ASP A 1 82 ? 19.046 -0.511 -1.347 1.00 74.25 82 ASP A N 1
ATOM 630 C CA . ASP A 1 82 ? 20.115 0.001 -2.226 1.00 74.25 82 ASP A CA 1
ATOM 631 C C . ASP A 1 82 ? 19.629 1.151 -3.129 1.00 74.25 82 ASP A C 1
ATOM 633 O O . ASP A 1 82 ? 20.403 1.824 -3.811 1.00 74.25 82 ASP A O 1
ATOM 637 N N . SER A 1 83 ? 18.316 1.378 -3.168 1.00 81.75 83 SER A N 1
ATOM 638 C CA . SER A 1 83 ? 17.650 2.357 -4.025 1.00 81.75 83 SER A CA 1
ATOM 639 C C . SER A 1 83 ? 16.787 3.312 -3.210 1.00 81.75 83 SER A C 1
ATOM 641 O O . SER A 1 83 ? 16.352 3.000 -2.111 1.00 81.75 83 SER A O 1
ATOM 643 N N . LYS A 1 84 ? 16.433 4.464 -3.797 1.00 86.44 84 LYS A N 1
ATOM 644 C CA . LYS A 1 84 ? 15.500 5.439 -3.188 1.00 86.44 84 LYS A CA 1
ATOM 645 C C . LYS A 1 84 ? 14.080 4.892 -2.965 1.00 86.44 84 LYS A C 1
ATOM 647 O O . LYS A 1 84 ? 13.238 5.591 -2.413 1.00 86.44 84 LYS A O 1
ATOM 652 N N . VAL A 1 85 ? 13.793 3.699 -3.479 1.00 90.81 85 VAL A N 1
ATOM 653 C CA . VAL A 1 85 ? 12.507 3.019 -3.357 1.00 90.81 85 VAL A CA 1
ATOM 654 C C . VAL A 1 85 ? 12.644 1.972 -2.261 1.00 90.81 85 VAL A C 1
ATOM 656 O O . VAL A 1 85 ? 13.477 1.079 -2.362 1.00 90.81 85 VAL A O 1
ATOM 659 N N . HIS A 1 86 ? 11.808 2.088 -1.239 1.00 91.62 86 HIS A N 1
ATOM 660 C CA . HIS A 1 86 ? 11.871 1.292 -0.016 1.00 91.62 86 HIS A CA 1
ATOM 661 C C . HIS A 1 86 ? 11.105 -0.032 -0.120 1.00 91.62 86 HIS A C 1
ATOM 663 O O . HIS A 1 86 ? 11.297 -0.923 0.700 1.00 91.62 86 HIS A O 1
ATOM 669 N N . GLY A 1 87 ? 10.222 -0.163 -1.110 1.00 92.19 87 GLY A N 1
ATOM 670 C CA . GLY A 1 87 ? 9.380 -1.342 -1.258 1.00 92.19 87 GLY A CA 1
ATOM 671 C C . GLY A 1 87 ? 8.458 -1.290 -2.467 1.00 92.19 87 GLY A C 1
ATOM 672 O O . GLY A 1 87 ? 8.508 -0.362 -3.287 1.00 92.19 87 GLY A O 1
ATOM 673 N N . GLU A 1 88 ? 7.580 -2.280 -2.546 1.00 92.44 88 GLU A N 1
ATOM 674 C CA . GLU A 1 88 ? 6.539 -2.386 -3.562 1.00 92.44 88 GLU A CA 1
ATOM 675 C C . GLU A 1 88 ? 5.141 -2.558 -2.964 1.00 92.44 88 GLU A C 1
ATOM 677 O O . GLU A 1 88 ? 4.960 -3.094 -1.871 1.00 92.44 88 GLU A O 1
ATOM 682 N N . ILE A 1 89 ? 4.131 -2.077 -3.691 1.00 92.00 89 ILE A N 1
ATOM 683 C CA . ILE A 1 89 ? 2.723 -2.239 -3.313 1.00 92.00 89 ILE A CA 1
ATOM 684 C C . ILE A 1 89 ? 2.285 -3.666 -3.638 1.00 92.00 89 ILE A C 1
ATOM 686 O O . ILE A 1 89 ? 2.271 -4.050 -4.803 1.00 92.00 89 ILE A O 1
ATOM 690 N N . SER A 1 90 ? 1.876 -4.422 -2.625 1.00 89.81 90 SER A N 1
ATOM 691 C CA . SER A 1 90 ? 1.432 -5.810 -2.775 1.00 89.81 90 SER A CA 1
ATOM 692 C C . SER A 1 90 ? -0.086 -5.904 -2.943 1.00 89.81 90 SER A C 1
ATOM 694 O O . SER A 1 90 ? -0.554 -6.570 -3.865 1.00 89.81 90 SER A O 1
ATOM 696 N N . TYR A 1 91 ? -0.837 -5.148 -2.130 1.00 89.62 91 TYR A N 1
ATOM 697 C CA . TYR A 1 91 ? -2.302 -5.092 -2.166 1.00 89.62 91 TYR A CA 1
ATOM 698 C C . TYR A 1 91 ? -2.809 -3.654 -2.104 1.00 89.62 91 TYR A C 1
ATOM 700 O O . TYR A 1 91 ? -2.177 -2.771 -1.514 1.00 89.62 91 TYR A O 1
ATOM 708 N N . ILE A 1 92 ? -3.987 -3.427 -2.678 1.00 88.44 92 ILE A N 1
ATOM 709 C CA . ILE A 1 92 ? -4.680 -2.137 -2.617 1.00 88.44 92 ILE A CA 1
ATOM 710 C C . ILE A 1 92 ? -5.959 -2.311 -1.813 1.00 88.44 92 ILE A C 1
ATOM 712 O O . ILE A 1 92 ? -6.778 -3.176 -2.119 1.00 88.44 92 ILE A O 1
ATOM 716 N N . VAL A 1 93 ? -6.131 -1.470 -0.796 1.00 88.31 93 VAL A N 1
ATOM 717 C CA . VAL A 1 93 ? -7.317 -1.492 0.057 1.00 88.31 93 VAL A CA 1
ATOM 718 C C . VAL A 1 93 ? -8.412 -0.680 -0.628 1.00 88.31 93 VAL A C 1
ATOM 720 O O . VAL A 1 93 ? -8.296 0.539 -0.766 1.00 88.31 93 VAL A O 1
ATOM 723 N N . THR A 1 94 ? -9.467 -1.355 -1.077 1.00 84.69 94 THR A N 1
ATOM 724 C CA . THR A 1 94 ? -10.651 -0.712 -1.667 1.00 84.69 94 THR A CA 1
ATOM 725 C C . THR A 1 94 ? -11.755 -0.526 -0.633 1.00 84.69 94 THR A C 1
ATOM 727 O O . THR A 1 94 ? -12.289 0.574 -0.517 1.00 84.69 94 THR A O 1
ATOM 730 N N . ASP A 1 95 ? -12.047 -1.561 0.160 1.00 84.19 95 ASP A N 1
ATOM 731 C CA . ASP A 1 95 ? -13.034 -1.513 1.237 1.00 84.19 95 ASP A CA 1
ATOM 732 C C . ASP A 1 95 ? -12.355 -1.418 2.612 1.00 84.19 95 ASP A C 1
ATOM 734 O O . ASP A 1 95 ? -11.939 -2.409 3.213 1.00 84.19 95 ASP A O 1
ATOM 738 N N . LYS A 1 96 ? -12.250 -0.190 3.130 1.00 85.00 96 LYS A N 1
ATOM 739 C CA . LYS A 1 96 ? -11.700 0.085 4.467 1.00 85.00 96 LYS A CA 1
ATOM 740 C C . LYS A 1 96 ? -12.459 -0.677 5.561 1.00 85.00 96 LYS A C 1
ATOM 742 O O . LYS A 1 96 ? -11.825 -1.135 6.509 1.00 85.00 96 LYS A O 1
ATOM 747 N N . ARG A 1 97 ? -13.789 -0.803 5.457 1.00 84.69 97 ARG A N 1
ATOM 748 C CA . ARG A 1 97 ? -14.627 -1.398 6.512 1.00 84.69 97 ARG A CA 1
ATOM 749 C C . ARG A 1 97 ? -14.344 -2.885 6.650 1.00 84.69 97 ARG A C 1
ATOM 751 O O . ARG A 1 97 ? -14.241 -3.371 7.772 1.00 84.69 97 ARG A O 1
ATOM 758 N N . GLU A 1 98 ? -14.161 -3.579 5.530 1.00 86.38 98 GLU A N 1
ATOM 759 C CA . GLU A 1 98 ? -13.829 -5.003 5.544 1.00 86.38 98 GLU A CA 1
ATOM 760 C C . GLU A 1 98 ? -12.438 -5.234 6.148 1.00 86.38 98 GLU A C 1
ATOM 762 O O . GLU A 1 98 ? -12.273 -6.025 7.077 1.00 86.38 98 GLU A O 1
ATOM 767 N N . TRP A 1 99 ? -11.446 -4.451 5.719 1.00 87.88 99 TRP A N 1
ATOM 768 C CA . TRP A 1 99 ? -10.075 -4.561 6.218 1.00 87.88 99 TRP A CA 1
ATOM 769 C C . TRP A 1 99 ? -9.933 -4.206 7.706 1.00 87.88 99 TRP A C 1
ATOM 771 O O . TRP A 1 99 ? -9.107 -4.792 8.403 1.00 87.88 99 TRP A O 1
ATOM 781 N N . GLN A 1 100 ? -10.757 -3.296 8.233 1.00 87.44 100 GLN A N 1
ATOM 782 C CA . GLN A 1 100 ? -10.764 -2.934 9.655 1.00 87.44 100 GLN A CA 1
ATOM 783 C C . GLN A 1 100 ? -11.131 -4.090 10.591 1.00 87.44 100 GLN A C 1
ATOM 785 O O . GLN A 1 100 ? -10.781 -4.048 11.774 1.00 87.44 100 GLN A O 1
ATOM 790 N N . ARG A 1 101 ? -11.824 -5.119 10.091 1.00 87.44 101 ARG A N 1
ATOM 791 C CA . ARG A 1 101 ? -12.209 -6.300 10.881 1.00 87.44 101 ARG A CA 1
ATOM 792 C C . ARG A 1 101 ? -11.010 -7.191 11.199 1.00 87.44 101 ARG A C 1
ATOM 794 O O . ARG A 1 101 ? -11.063 -7.957 12.159 1.00 87.44 101 ARG A O 1
ATOM 801 N N . TYR A 1 102 ? -9.926 -7.053 10.440 1.00 87.56 102 TYR A N 1
ATOM 802 C CA . TYR A 1 102 ? -8.728 -7.863 10.586 1.00 87.56 102 TYR A CA 1
ATOM 803 C C . TYR A 1 102 ? -7.833 -7.368 11.736 1.00 87.56 102 TYR A C 1
ATOM 805 O O . TYR A 1 102 ? -7.764 -6.162 12.019 1.00 87.56 102 TYR A O 1
ATOM 813 N N . PRO A 1 103 ? -7.124 -8.286 12.421 1.00 85.56 103 PRO A N 1
ATOM 814 C CA . PRO A 1 103 ? -6.316 -7.963 13.598 1.00 85.56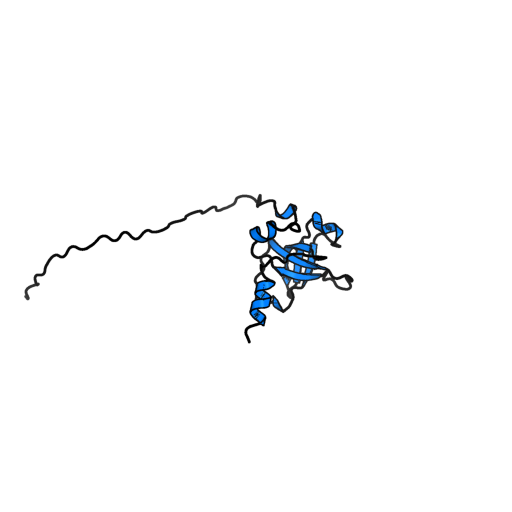 103 PRO A CA 1
ATOM 815 C C . PRO A 1 103 ? -5.063 -7.145 13.266 1.00 85.56 103 PRO A C 1
ATOM 817 O O . PRO A 1 103 ? -4.581 -6.401 14.113 1.00 85.56 103 PRO A O 1
ATOM 820 N N . TYR A 1 104 ? -4.556 -7.248 12.036 1.00 86.62 104 TYR A N 1
ATOM 821 C CA . TYR A 1 104 ? -3.376 -6.515 11.571 1.00 86.62 104 TYR A CA 1
ATOM 822 C C . TYR A 1 104 ? -3.679 -5.057 11.182 1.00 86.62 104 TYR A C 1
ATOM 824 O O . TYR A 1 104 ? -2.768 -4.305 10.831 1.00 86.62 104 TYR A O 1
ATOM 832 N N . TRP A 1 105 ? -4.951 -4.639 11.198 1.00 88.75 105 TRP A N 1
ATOM 833 C CA . TRP A 1 105 ? -5.320 -3.283 10.808 1.00 88.75 105 TRP A CA 1
ATOM 834 C C . TRP A 1 105 ? -4.859 -2.254 11.857 1.00 88.75 105 TRP A C 1
ATOM 836 O O . TRP A 1 105 ? -5.280 -2.350 13.016 1.00 88.75 105 TRP A O 1
ATOM 846 N N . PRO A 1 106 ? -4.065 -1.230 11.480 1.00 87.25 106 PRO A N 1
ATOM 847 C CA . PRO A 1 106 ? -3.543 -0.240 12.420 1.00 87.25 106 PRO A CA 1
ATOM 848 C C . PRO A 1 106 ? -4.653 0.493 13.176 1.00 87.25 106 PRO A C 1
ATOM 850 O O . PRO A 1 106 ? -5.588 1.028 12.573 1.00 87.25 106 PRO A O 1
ATOM 853 N N . ALA A 1 107 ? -4.528 0.585 14.502 1.00 85.00 107 ALA A N 1
ATOM 854 C CA . ALA A 1 107 ? -5.505 1.277 15.347 1.00 85.00 107 ALA A CA 1
ATOM 855 C C . ALA A 1 107 ? -5.626 2.774 15.004 1.00 85.00 107 ALA A C 1
ATOM 857 O O . ALA A 1 107 ? -6.708 3.353 15.101 1.00 85.00 107 ALA A O 1
ATOM 858 N N . GLU A 1 108 ? -4.536 3.388 14.539 1.00 83.94 108 GLU A N 1
ATOM 859 C CA . GLU A 1 108 ? -4.496 4.773 14.052 1.00 83.94 108 GLU A CA 1
ATOM 860 C C . GLU A 1 108 ? -5.465 5.008 12.886 1.00 83.94 108 GLU A C 1
ATOM 862 O O . GLU A 1 108 ? -6.088 6.062 12.805 1.00 83.94 108 GLU A O 1
ATOM 867 N N . TYR A 1 109 ? -5.664 3.998 12.036 1.00 83.69 109 TYR A N 1
ATOM 868 C CA . TYR A 1 109 ? -6.562 4.055 10.880 1.00 83.69 109 TYR A CA 1
ATOM 869 C C . TYR A 1 109 ? -7.994 3.597 11.198 1.00 83.69 109 TYR A C 1
ATOM 871 O O . TYR A 1 109 ? -8.867 3.645 10.326 1.00 83.69 109 TYR A O 1
ATOM 879 N N . ARG A 1 110 ? -8.262 3.122 12.425 1.00 78.38 110 ARG A N 1
ATOM 880 C CA . ARG A 1 110 ? -9.630 2.837 12.901 1.00 78.38 110 ARG A CA 1
ATOM 881 C C . ARG A 1 110 ? -10.365 4.091 13.355 1.00 78.38 110 ARG A C 1
ATOM 883 O O . ARG A 1 110 ? -11.585 4.071 13.425 1.00 78.38 110 ARG A O 1
ATOM 890 N N . LYS A 1 111 ? -9.646 5.171 13.664 1.00 72.62 111 LYS A N 1
ATOM 891 C CA . LYS A 1 111 ? -10.265 6.445 14.028 1.00 72.62 111 LYS A CA 1
ATOM 892 C C . LYS A 1 111 ? -10.851 7.072 12.760 1.00 72.62 111 LYS A C 1
ATOM 894 O O . LYS A 1 111 ? -10.112 7.501 11.880 1.00 72.62 111 LYS A O 1
ATOM 899 N N . GLU A 1 112 ? -12.173 7.055 12.653 1.00 54.22 112 GLU A N 1
ATOM 900 C CA . GLU A 1 112 ? -12.926 7.763 11.618 1.00 54.22 112 GLU A CA 1
ATOM 901 C C . GLU A 1 112 ? -12.658 9.271 11.706 1.00 54.22 112 GLU A C 1
ATOM 903 O O . GLU A 1 112 ? -12.771 9.886 12.768 1.00 54.22 112 GLU A O 1
ATOM 908 N N . ASP A 1 113 ? -12.211 9.831 10.582 1.00 50.59 113 ASP A N 1
ATOM 909 C CA . ASP A 1 113 ? -12.811 10.995 9.923 1.00 50.59 113 ASP A CA 1
ATOM 910 C C . ASP A 1 113 ? -13.241 12.172 10.819 1.00 50.59 113 ASP A C 1
ATOM 912 O O . ASP A 1 113 ? -14.236 12.839 10.566 1.00 50.59 113 ASP A O 1
ATOM 916 N N . LYS A 1 114 ? -12.438 12.534 11.826 1.00 41.91 114 LYS A N 1
ATOM 917 C CA . LYS A 1 114 ? -12.420 13.916 12.334 1.00 41.91 114 LYS A CA 1
ATOM 918 C C . LYS A 1 114 ? -11.509 14.773 11.461 1.00 41.91 114 LYS A C 1
ATOM 920 O O . LYS A 1 114 ? -10.531 15.337 11.943 1.00 41.91 114 LYS A O 1
ATOM 925 N N . ILE A 1 115 ? -11.811 14.846 10.168 1.00 43.19 115 ILE A N 1
ATOM 926 C CA . ILE A 1 115 ? -11.327 15.938 9.326 1.00 43.19 115 ILE A CA 1
ATOM 927 C C . ILE A 1 115 ? -12.539 16.819 9.045 1.00 43.19 115 ILE A C 1
ATOM 929 O O . ILE A 1 115 ? -13.424 16.450 8.288 1.00 43.19 115 ILE A O 1
ATOM 933 N N . ASP A 1 116 ? -12.556 17.930 9.775 1.00 45.72 116 ASP A N 1
ATOM 934 C CA . ASP A 1 116 ? -13.193 19.217 9.499 1.00 45.72 116 ASP A CA 1
ATOM 935 C C . ASP A 1 116 ? -14.319 19.225 8.447 1.00 45.72 116 ASP A C 1
ATOM 937 O O . ASP A 1 116 ? -14.087 19.201 7.236 1.00 45.72 116 ASP A O 1
ATOM 941 N N . LEU A 1 117 ? -15.554 19.301 8.949 1.00 39.72 117 LEU A N 1
ATOM 942 C CA . LEU A 1 117 ? -16.763 19.563 8.183 1.00 39.72 117 LEU A CA 1
ATOM 943 C C . LEU A 1 117 ? -16.618 20.856 7.381 1.00 39.72 117 LEU A C 1
ATOM 945 O O . LEU A 1 117 ? -16.777 21.965 7.886 1.00 39.72 117 LEU A O 1
ATOM 949 N N . GLY A 1 118 ? -16.441 20.665 6.085 1.00 47.81 118 GLY A N 1
ATOM 950 C CA . GLY A 1 118 ? -16.875 21.593 5.066 1.00 47.81 118 GLY A CA 1
ATOM 951 C C . GLY A 1 118 ? -17.570 20.829 3.947 1.00 47.81 118 GLY A C 1
ATOM 952 O O . GLY A 1 118 ? -17.015 20.782 2.856 1.00 47.81 118 GLY A O 1
ATOM 953 N N . LEU A 1 119 ? -18.794 20.329 4.209 1.00 42.66 119 LEU A N 1
ATOM 954 C CA . LEU A 1 119 ? -19.770 19.789 3.230 1.00 42.66 119 LEU A CA 1
ATOM 955 C C . LEU A 1 119 ? -19.506 18.323 2.809 1.00 42.66 119 LEU A C 1
ATOM 957 O O . LEU A 1 119 ? -18.371 17.948 2.557 1.00 42.66 119 LEU A O 1
ATOM 961 N N . SER A 1 120 ? -20.474 17.418 2.660 1.00 37.75 120 SER A N 1
ATOM 962 C CA . SER A 1 120 ? -21.934 17.455 2.756 1.00 37.75 120 SER A CA 1
ATOM 963 C C . SER A 1 120 ? -22.373 16.032 3.087 1.00 37.75 120 SER A C 1
ATOM 965 O O . SER A 1 120 ? -22.013 15.098 2.373 1.00 37.75 120 SER A O 1
ATOM 967 N N . ASP A 1 121 ? -23.150 15.897 4.150 1.00 47.91 121 ASP A N 1
ATOM 968 C CA . ASP A 1 121 ? -24.025 14.758 4.370 1.00 47.91 121 ASP A CA 1
ATOM 969 C C . ASP A 1 121 ? -25.193 14.878 3.376 1.00 47.91 121 ASP A C 1
ATOM 971 O O . ASP A 1 121 ? -25.780 15.954 3.208 1.00 47.91 121 ASP A O 1
ATOM 975 N N . ASN A 1 122 ? -25.441 13.826 2.614 1.00 39.59 122 ASN A N 1
ATOM 976 C CA . ASN A 1 122 ? -26.676 13.664 1.857 1.00 39.59 122 ASN A CA 1
ATOM 977 C C . ASN A 1 122 ? -26.982 12.168 1.857 1.00 39.59 122 ASN A C 1
ATOM 979 O O . ASN A 1 122 ? -26.699 11.442 0.906 1.00 39.59 122 ASN A O 1
ATOM 983 N N . GLU A 1 123 ? -27.472 11.715 3.007 1.00 49.88 123 GLU A N 1
ATOM 984 C CA . GLU A 1 123 ? -28.520 10.707 3.041 1.00 49.88 123 GLU A CA 1
ATOM 985 C C . GLU A 1 123 ? -29.739 11.297 2.316 1.00 49.88 123 GLU A C 1
ATOM 987 O O . GLU A 1 123 ? -30.337 12.257 2.796 1.00 49.88 123 GLU A O 1
ATOM 992 N N . ASP A 1 124 ? -30.077 10.753 1.150 1.00 39.03 124 ASP A N 1
ATOM 993 C CA . ASP A 1 124 ? -31.456 10.752 0.663 1.00 39.03 124 ASP A CA 1
ATOM 994 C C . ASP A 1 124 ? -31.685 9.446 -0.108 1.00 39.03 124 ASP A C 1
ATOM 996 O O . ASP A 1 124 ? -31.329 9.293 -1.279 1.00 39.03 124 ASP A O 1
ATOM 1000 N N . GLU A 1 125 ? -32.188 8.454 0.627 1.00 50.62 125 GLU A N 1
ATOM 1001 C CA . GLU A 1 125 ? -32.975 7.353 0.083 1.00 50.62 125 GLU A CA 1
ATOM 1002 C C . GLU A 1 125 ? -34.302 7.928 -0.425 1.00 50.62 125 GLU A C 1
ATOM 1004 O O . GLU A 1 125 ? -35.173 8.282 0.368 1.00 50.62 125 GLU A O 1
ATOM 1009 N N . SER A 1 126 ? -34.483 7.978 -1.741 1.00 43.88 126 SER A N 1
ATOM 1010 C CA . SER A 1 126 ? -35.804 8.107 -2.358 1.00 43.88 126 SER A CA 1
ATOM 1011 C C . SER A 1 126 ? -36.091 6.852 -3.184 1.00 43.88 126 SER A C 1
ATOM 1013 O O . SER A 1 126 ? -35.751 6.743 -4.362 1.00 43.88 126 SER A O 1
ATOM 1015 N N . GLU A 1 127 ? -36.695 5.863 -2.524 1.00 45.97 127 GLU A N 1
ATOM 1016 C CA . GLU A 1 127 ? -37.442 4.787 -3.174 1.00 45.97 127 GLU A CA 1
ATOM 1017 C C . GLU A 1 127 ? -38.731 5.388 -3.747 1.00 45.97 127 GLU A C 1
ATOM 1019 O O . GLU A 1 127 ? -39.680 5.673 -3.021 1.00 45.97 127 GLU A O 1
ATOM 1024 N N . GLU A 1 128 ? -38.754 5.635 -5.057 1.00 47.91 128 GLU A N 1
ATOM 1025 C CA . GLU A 1 128 ? -39.979 6.021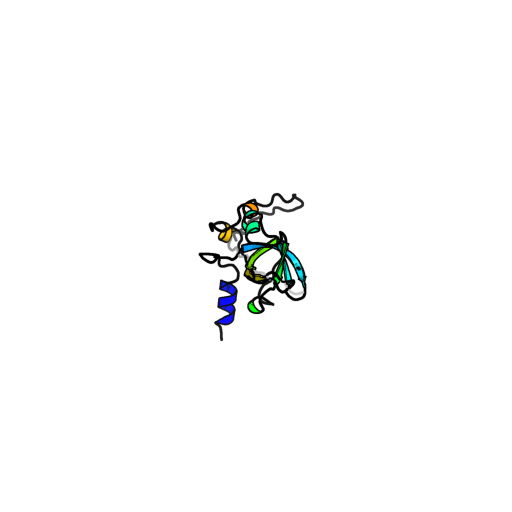 -5.758 1.00 47.91 128 GLU A CA 1
ATOM 1026 C C . GLU A 1 128 ? -40.816 4.765 -6.045 1.00 47.91 128 GLU A C 1
ATOM 1028 O O . GLU A 1 128 ? -40.560 3.996 -6.976 1.00 47.91 128 GLU A O 1
ATOM 1033 N N . GLU A 1 129 ? -41.805 4.553 -5.180 1.00 45.75 129 GLU A N 1
ATOM 1034 C CA . GLU A 1 129 ? -42.915 3.618 -5.333 1.00 45.75 129 GLU A CA 1
ATOM 1035 C C . GLU A 1 129 ? -43.838 4.112 -6.464 1.00 45.75 129 GLU A C 1
ATOM 1037 O O . GLU A 1 129 ? -44.428 5.188 -6.387 1.00 45.75 129 GLU A O 1
ATOM 1042 N N . TYR A 1 130 ? -43.925 3.347 -7.557 1.00 55.34 130 TYR A N 1
ATOM 1043 C CA . TYR A 1 130 ? -44.859 3.619 -8.651 1.00 55.34 130 TYR A CA 1
ATOM 1044 C C . TYR A 1 130 ? -46.233 3.064 -8.268 1.00 55.34 130 TYR A C 1
ATOM 1046 O O . TYR A 1 130 ? -46.473 1.862 -8.396 1.00 55.34 130 TYR A O 1
ATOM 1054 N N . GLU A 1 131 ? -47.124 3.937 -7.802 1.00 53.06 131 GLU A N 1
ATOM 1055 C CA . GLU A 1 131 ? -48.541 3.615 -7.636 1.00 53.06 131 GLU A CA 1
ATOM 1056 C C . GLU A 1 131 ? -49.235 3.565 -9.009 1.00 53.06 131 GLU A C 1
ATOM 1058 O O . GLU A 1 131 ? -49.300 4.536 -9.765 1.00 53.06 131 GLU A O 1
ATOM 1063 N N . ASP A 1 132 ? -49.699 2.358 -9.324 1.00 58.41 132 ASP A N 1
ATOM 1064 C CA . ASP A 1 132 ? -50.617 1.985 -10.394 1.00 58.41 132 ASP A CA 1
ATOM 1065 C C . ASP A 1 132 ? -52.033 2.446 -10.022 1.00 58.41 132 ASP A C 1
ATOM 1067 O O . ASP A 1 132 ? -52.633 1.909 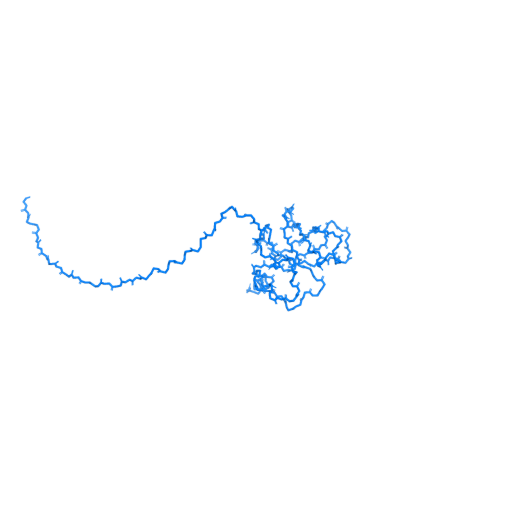-9.092 1.00 58.41 132 ASP A O 1
ATOM 1071 N N . GLU A 1 133 ? -52.581 3.423 -10.750 1.00 53.38 133 GLU A N 1
ATOM 1072 C CA . GLU A 1 133 ? -54.003 3.768 -10.687 1.00 53.38 133 GLU A CA 1
ATOM 1073 C C . GLU A 1 133 ? -54.594 3.828 -12.097 1.00 53.38 133 GLU A C 1
ATOM 1075 O O . GLU A 1 133 ? -54.149 4.564 -12.982 1.00 53.38 133 GLU A O 1
ATOM 1080 N N . GLY A 1 134 ? -55.579 2.957 -12.298 1.00 43.09 134 GLY A N 1
ATOM 1081 C CA . GLY A 1 134 ? -56.145 2.593 -13.581 1.00 43.09 134 GLY A CA 1
ATOM 1082 C C . GLY A 1 134 ? -57.094 3.619 -14.199 1.00 43.09 134 GLY A C 1
ATOM 1083 O O . GLY A 1 134 ? -57.731 4.413 -13.522 1.00 43.09 134 GLY A O 1
ATOM 1084 N N . GLN A 1 135 ? -57.169 3.500 -15.528 1.00 49.53 135 GLN A N 1
ATOM 1085 C CA . GLN A 1 135 ? -58.338 3.587 -16.413 1.00 49.53 135 GLN A CA 1
ATOM 1086 C C . GLN A 1 135 ? -59.481 4.532 -16.020 1.00 49.53 135 GLN A C 1
ATOM 1088 O O . GLN A 1 135 ? -60.206 4.256 -15.076 1.00 49.53 135 GLN A O 1
ATOM 1093 N N . GLU A 1 136 ? -59.795 5.473 -16.913 1.00 50.69 136 GLU A N 1
ATOM 1094 C CA . GLU A 1 136 ? -61.186 5.693 -17.326 1.00 50.69 136 GLU A CA 1
ATOM 1095 C C . GLU A 1 136 ? -61.239 6.217 -18.773 1.00 50.69 136 GLU A C 1
ATOM 1097 O O . GLU A 1 136 ? -60.555 7.168 -19.159 1.00 50.69 136 GLU A O 1
ATOM 1102 N N . GLU A 1 137 ? -61.997 5.488 -19.589 1.00 52.53 137 GLU A N 1
ATOM 1103 C CA . GLU A 1 137 ? -62.381 5.782 -20.967 1.00 52.53 137 GLU A CA 1
ATOM 1104 C C . GLU A 1 137 ? -63.398 6.932 -20.983 1.00 52.53 137 GLU A C 1
ATOM 1106 O O . GLU A 1 137 ? -64.341 6.879 -20.206 1.00 52.53 137 GLU A O 1
ATOM 1111 N N . GLU A 1 138 ? -63.303 7.892 -21.910 1.00 54.25 138 GLU A N 1
ATOM 1112 C CA . GLU A 1 138 ? -64.496 8.585 -22.423 1.00 54.25 138 GLU A CA 1
ATOM 1113 C C . GLU A 1 138 ? -64.339 8.958 -23.907 1.00 54.25 138 GLU A C 1
ATOM 1115 O O . GLU A 1 138 ? -63.246 9.172 -24.433 1.00 54.25 138 GLU A O 1
ATOM 1120 N N . GLU A 1 139 ? -65.490 8.944 -24.570 1.00 47.81 139 GLU A N 1
ATOM 1121 C CA . GLU A 1 139 ? -65.753 8.600 -25.962 1.00 47.81 139 GLU A CA 1
ATOM 1122 C C . GLU A 1 139 ? -65.518 9.706 -27.015 1.00 47.81 139 GLU A C 1
ATOM 1124 O O . GLU A 1 139 ? -65.351 10.894 -26.745 1.00 47.81 139 GLU A O 1
ATOM 1129 N N . GLU A 1 140 ? -65.560 9.251 -28.272 1.00 51.34 140 GLU A N 1
ATOM 1130 C CA . GLU A 1 140 ? -65.546 9.983 -29.540 1.00 51.34 140 GLU A CA 1
ATOM 1131 C C . GLU A 1 140 ? -66.553 11.148 -29.646 1.00 51.34 140 GLU A C 1
ATOM 1133 O O . GLU A 1 140 ? -67.653 11.072 -29.116 1.00 51.34 140 GLU A O 1
ATOM 1138 N N . GLN A 1 141 ? -66.262 12.145 -30.497 1.00 54.56 141 GLN A N 1
ATOM 1139 C CA . GLN A 1 141 ? -67.066 12.469 -31.700 1.00 54.56 141 GLN A CA 1
ATOM 1140 C C . GLN A 1 141 ? -66.385 13.588 -32.549 1.00 54.56 141 GLN A C 1
ATOM 1142 O O . GLN A 1 141 ? -65.591 14.376 -32.032 1.00 54.56 141 GLN A O 1
ATOM 1147 N N . PRO A 1 142 ? -66.657 13.661 -33.872 1.00 61.19 142 PRO A N 1
ATOM 1148 C CA . PRO A 1 142 ? -65.766 14.224 -34.890 1.00 61.19 142 PRO A CA 1
ATOM 1149 C C . PRO A 1 142 ? -65.950 15.725 -35.143 1.00 61.19 142 PRO A C 1
ATOM 1151 O O . PRO A 1 142 ? -67.056 16.266 -35.086 1.00 61.19 142 PRO A O 1
ATOM 1154 N N . TYR A 1 143 ? -64.877 16.391 -35.577 1.00 54.31 143 TYR A N 1
ATOM 1155 C CA . TYR A 1 143 ? -64.988 17.731 -36.149 1.00 54.31 143 TYR A CA 1
ATOM 1156 C C . TYR A 1 143 ? -65.511 17.660 -37.587 1.00 54.31 143 TYR A C 1
ATOM 1158 O O . TYR A 1 143 ? -64.876 17.117 -38.492 1.00 54.31 143 TYR A O 1
ATOM 1166 N N . ARG A 1 144 ? -66.703 18.234 -37.775 1.00 51.62 144 ARG A N 1
ATOM 1167 C CA . ARG A 1 144 ? -67.295 18.562 -39.073 1.00 51.62 144 ARG A CA 1
ATOM 1168 C C . ARG A 1 144 ? -66.353 19.440 -39.899 1.00 51.62 144 ARG A C 1
ATOM 1170 O O . ARG A 1 144 ? -65.783 20.402 -39.392 1.00 51.62 144 ARG A O 1
ATOM 1177 N N . ALA A 1 145 ? -66.297 19.124 -41.189 1.00 60.00 145 ALA A N 1
ATOM 1178 C CA . ALA A 1 145 ? -65.756 19.973 -42.237 1.00 60.00 145 ALA A CA 1
ATOM 1179 C C . ALA A 1 145 ? -66.476 21.328 -42.296 1.00 60.00 145 ALA A C 1
ATOM 1181 O O . ALA A 1 145 ? -67.699 21.387 -42.134 1.00 60.00 145 ALA A O 1
ATOM 1182 N N . ASN A 1 146 ? -65.715 22.375 -42.608 1.00 50.50 146 ASN A N 1
ATOM 1183 C CA . ASN A 1 146 ? -66.200 23.535 -43.346 1.00 50.50 146 ASN A CA 1
ATOM 1184 C C . ASN A 1 146 ? -65.061 24.120 -44.180 1.00 50.50 146 ASN A C 1
ATOM 1186 O O . ASN A 1 146 ? -63.981 24.351 -43.594 1.00 50.50 146 ASN A O 1
#